Protein AF-A0A2K2TSL6-F1 (afdb_monomer_lite)

Foldseek 3Di:
DDPVLQVVVVVVCVVQVQPDHPLVVVLVLQVVCVVVADEPDWDKDWDDGRRWIKIWIWHFHPDPDPGTWIFTQWIDTHHDIDGDRDIND

Secondary structure (DSSP, 8-state):
--HHHHHHHHHHHHHTT--S-HHHHHHHHHHHHHHH--BT-EEEEEEEETTEEEEEEEEEE--SSSS-EEEEEEEEETTEEEEEEEE--

Sequence (89 aa):
MNEELYELLETEFLKYRIDEEVEDVLLTLAESLADTAKIGQETSYSEQIGSARLTVYGTLEESEDEDPAVFIRSLKINDSEYEINDYLL

pLDDT: mean 91.93, std 5.01, range [73.44, 97.19]

Radius of gyration: 12.62 Å; chains: 1; bounding box: 33×23×31 Å

Structure (mmCIF, N/CA/C/O backbone):
data_AF-A0A2K2TSL6-F1
#
_entry.id   AF-A0A2K2TSL6-F1
#
loop_
_atom_site.group_PDB
_atom_site.id
_atom_site.type_symbol
_atom_site.label_atom_id
_atom_site.label_alt_id
_atom_site.label_comp_id
_atom_site.label_asym_id
_atom_site.label_entity_id
_atom_site.label_seq_id
_atom_site.pdbx_PDB_ins_code
_atom_site.Cartn_x
_atom_site.Cartn_y
_atom_site.Cartn_z
_atom_site.occupancy
_atom_site.B_iso_or_equiv
_atom_site.auth_seq_id
_atom_site.auth_comp_id
_atom_site.auth_asym_id
_atom_site.auth_atom_id
_atom_site.pdbx_PDB_model_num
ATOM 1 N N . MET A 1 1 ? 7.210 9.325 2.838 1.00 83.31 1 MET A N 1
ATOM 2 C CA . MET A 1 1 ? 6.018 9.562 3.681 1.00 83.31 1 MET A CA 1
ATOM 3 C C . MET A 1 1 ? 6.387 10.516 4.815 1.00 83.31 1 MET A C 1
ATOM 5 O O . MET A 1 1 ? 7.528 10.482 5.259 1.00 83.31 1 MET A O 1
ATOM 9 N N . ASN A 1 2 ? 5.485 11.408 5.250 1.00 88.25 2 ASN A N 1
ATOM 10 C CA . ASN A 1 2 ? 5.732 12.292 6.401 1.00 88.25 2 ASN A CA 1
ATOM 11 C C . ASN A 1 2 ? 5.034 11.774 7.676 1.00 88.25 2 ASN A C 1
ATOM 13 O O . ASN A 1 2 ? 4.151 10.923 7.596 1.00 88.25 2 ASN A O 1
ATOM 17 N N . GLU A 1 3 ? 5.436 12.293 8.840 1.00 90.75 3 GLU A N 1
ATOM 18 C CA . GLU A 1 3 ? 4.924 11.869 10.157 1.00 90.75 3 GLU A CA 1
ATOM 19 C C . GLU A 1 3 ? 3.410 12.104 10.300 1.00 90.75 3 GLU A C 1
ATOM 21 O O . GLU A 1 3 ? 2.687 11.214 10.732 1.00 90.75 3 GLU A O 1
ATOM 26 N N . GLU A 1 4 ? 2.900 13.251 9.836 1.00 92.44 4 GLU A N 1
ATOM 27 C CA . GLU A 1 4 ? 1.464 13.573 9.902 1.00 92.44 4 GLU A CA 1
ATOM 28 C C . GLU A 1 4 ? 0.596 12.571 9.122 1.00 92.44 4 GLU A C 1
ATOM 30 O O . GLU A 1 4 ? -0.476 12.171 9.579 1.00 92.44 4 GLU A O 1
ATOM 35 N N . LEU A 1 5 ? 1.048 12.160 7.935 1.00 92.69 5 LEU A N 1
ATOM 36 C CA . LEU A 1 5 ? 0.366 11.163 7.117 1.00 92.69 5 LEU A CA 1
ATOM 37 C C . LEU A 1 5 ? 0.449 9.778 7.755 1.00 92.69 5 LEU A C 1
ATOM 39 O O . LEU A 1 5 ? -0.541 9.050 7.734 1.00 92.69 5 LEU A O 1
ATOM 43 N N . TYR A 1 6 ? 1.598 9.429 8.332 1.00 92.94 6 TYR A N 1
ATOM 44 C CA . TYR A 1 6 ? 1.773 8.163 9.037 1.00 92.94 6 TYR A CA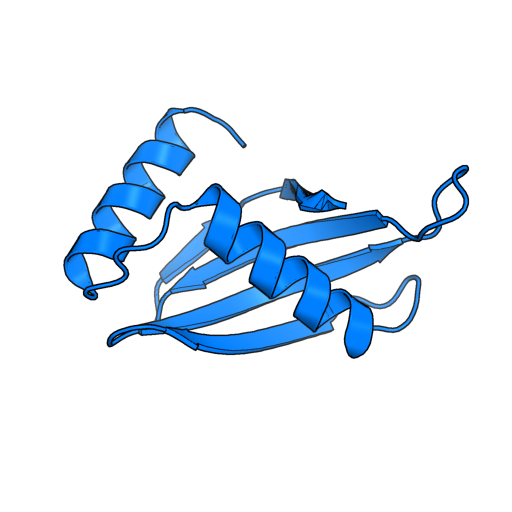 1
ATOM 45 C C . TYR A 1 6 ? 0.780 8.033 10.201 1.00 92.94 6 TYR A C 1
ATOM 47 O O . TYR A 1 6 ? 0.008 7.077 10.242 1.00 92.94 6 TYR A O 1
ATOM 55 N N . GLU A 1 7 ? 0.717 9.033 11.087 1.00 94.44 7 GLU A N 1
ATOM 56 C CA . GLU A 1 7 ? -0.212 9.047 12.229 1.00 94.44 7 GLU A CA 1
ATOM 57 C C . GLU A 1 7 ? -1.686 9.003 11.785 1.00 94.44 7 GLU A C 1
ATOM 59 O O . GLU A 1 7 ? -2.537 8.360 12.416 1.00 94.44 7 GLU A O 1
ATOM 64 N N . LEU A 1 8 ? -2.007 9.681 10.677 1.00 94.50 8 LEU A N 1
ATOM 65 C CA . LEU A 1 8 ? -3.344 9.659 10.089 1.00 94.50 8 LEU A CA 1
ATOM 66 C C . LEU A 1 8 ? -3.717 8.251 9.609 1.00 94.50 8 LEU A C 1
ATOM 68 O O . LEU A 1 8 ? -4.822 7.784 9.897 1.00 94.50 8 LEU A O 1
ATOM 72 N N . LEU A 1 9 ? -2.812 7.581 8.893 1.00 94.25 9 LEU A N 1
ATOM 73 C CA . LEU A 1 9 ? -3.019 6.224 8.390 1.00 94.25 9 LEU A CA 1
ATOM 74 C C . LEU A 1 9 ? -3.107 5.209 9.530 1.00 94.25 9 LEU A C 1
ATOM 76 O O . LEU A 1 9 ? -4.021 4.389 9.521 1.00 94.25 9 LEU A O 1
ATOM 80 N N . GLU A 1 10 ? -2.248 5.317 10.543 1.00 94.69 10 GLU A N 1
ATOM 81 C CA . GLU A 1 10 ? -2.300 4.479 11.746 1.00 94.69 10 GLU A CA 1
ATOM 82 C C . GLU A 1 10 ? -3.665 4.613 12.442 1.00 94.69 10 GLU A C 1
ATOM 84 O O . GLU A 1 10 ? -4.337 3.626 12.755 1.00 94.69 10 GLU A O 1
ATOM 89 N N . THR A 1 11 ? -4.148 5.849 12.593 1.00 93.94 11 THR A N 1
ATOM 90 C CA . THR A 1 11 ? -5.472 6.119 13.164 1.00 93.94 11 THR A CA 1
ATOM 91 C C . THR A 1 11 ? -6.599 5.506 12.327 1.00 93.94 11 THR A C 1
ATOM 93 O O . THR A 1 11 ? -7.575 4.994 12.882 1.00 93.94 11 THR A O 1
ATOM 96 N N . GLU A 1 12 ? -6.512 5.561 10.997 1.00 93.56 12 GLU A N 1
ATOM 97 C CA . GLU A 1 12 ? -7.496 4.929 10.112 1.00 93.56 12 GLU A CA 1
ATOM 98 C C . GLU A 1 12 ? -7.444 3.403 10.192 1.00 93.56 12 GLU A C 1
ATOM 100 O O . GLU A 1 12 ? -8.488 2.760 10.293 1.00 93.56 12 GLU A O 1
ATOM 105 N N . PHE A 1 13 ? -6.253 2.814 10.221 1.00 94.31 13 PHE A N 1
ATOM 106 C CA . PHE A 1 13 ? -6.054 1.368 10.313 1.00 94.31 13 PHE A CA 1
ATOM 107 C C . PHE A 1 13 ? -6.690 0.802 11.585 1.00 94.31 13 PHE A C 1
ATOM 109 O O . PHE A 1 13 ? -7.493 -0.138 11.518 1.00 94.31 13 PHE A O 1
ATOM 116 N N . LEU A 1 14 ? -6.484 1.475 12.721 1.00 92.75 14 LEU A N 1
ATOM 117 C CA . LEU A 1 14 ? -7.114 1.119 13.992 1.00 92.75 14 LEU A CA 1
ATOM 118 C C . LEU A 1 14 ? -8.651 1.153 13.931 1.00 92.75 14 LEU A C 1
ATOM 120 O O . LEU A 1 14 ? -9.310 0.284 14.512 1.00 92.75 14 LEU A O 1
ATOM 124 N N . LYS A 1 15 ? -9.258 2.104 13.201 1.00 93.81 15 LYS A N 1
ATOM 125 C CA . LYS A 1 15 ? -10.729 2.153 13.027 1.00 93.81 15 LYS A CA 1
ATOM 126 C C . LYS A 1 15 ? -11.265 0.906 12.330 1.00 93.81 15 LYS A C 1
ATOM 128 O O . LYS A 1 15 ? -12.383 0.479 12.627 1.00 93.81 15 LYS A O 1
ATOM 133 N N . TYR A 1 16 ? -10.477 0.325 11.428 1.00 93.69 16 TYR A N 1
ATOM 134 C CA . TYR A 1 16 ? -10.864 -0.831 10.624 1.00 93.69 16 TYR A CA 1
ATOM 135 C C . TYR A 1 16 ? -10.298 -2.164 11.120 1.00 93.69 16 TYR A C 1
ATOM 137 O O . TYR A 1 16 ? -10.538 -3.186 10.468 1.00 93.69 16 TYR A O 1
ATOM 145 N N . ARG A 1 17 ? -9.658 -2.183 12.299 1.00 92.06 17 ARG A N 1
ATOM 146 C CA . ARG A 1 17 ? -9.020 -3.375 12.889 1.00 92.06 17 ARG A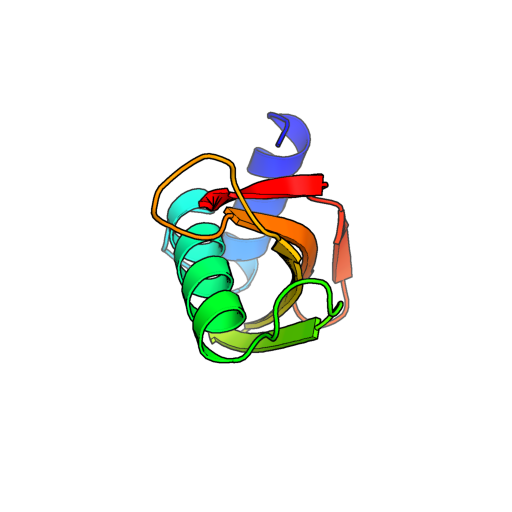 CA 1
ATOM 147 C C . ARG A 1 17 ? -7.935 -3.963 11.987 1.00 92.06 17 ARG A C 1
ATOM 149 O O . ARG A 1 17 ? -7.912 -5.169 11.749 1.00 92.06 17 ARG A O 1
ATOM 156 N N . ILE A 1 18 ? -7.126 -3.080 11.422 1.00 92.75 18 ILE A N 1
ATOM 157 C CA . ILE A 1 18 ? -5.859 -3.432 10.798 1.00 92.75 18 ILE A CA 1
ATOM 158 C C . ILE A 1 18 ? -4.826 -3.259 11.909 1.00 92.75 18 ILE A C 1
ATOM 160 O O . ILE A 1 18 ? -4.635 -2.142 12.387 1.00 92.75 18 ILE A O 1
ATOM 164 N N . ASP A 1 19 ? -4.283 -4.378 12.387 1.00 90.25 19 ASP A N 1
ATOM 165 C CA . ASP A 1 19 ? -3.377 -4.415 13.543 1.00 90.25 19 ASP A CA 1
ATOM 166 C C . ASP A 1 19 ? -1.895 -4.373 13.113 1.00 90.25 19 ASP A C 1
ATOM 168 O O . ASP A 1 19 ? -1.015 -4.247 13.963 1.00 90.25 19 ASP A O 1
ATOM 172 N N . GLU A 1 20 ? -1.618 -4.495 11.809 1.00 92.44 20 GLU A N 1
ATOM 173 C CA . GLU A 1 20 ? -0.281 -4.363 11.226 1.00 92.44 20 GLU A CA 1
ATOM 174 C C . GLU A 1 20 ? 0.182 -2.895 11.138 1.00 92.44 20 GLU A C 1
ATOM 176 O O . GLU A 1 20 ? -0.634 -1.973 11.027 1.00 92.44 20 GLU A O 1
ATOM 181 N N . GLU A 1 21 ? 1.502 -2.674 11.154 1.00 93.75 21 GLU A N 1
ATOM 182 C CA . GLU A 1 21 ? 2.087 -1.340 10.986 1.00 93.75 21 GLU A CA 1
ATOM 183 C C . GLU A 1 21 ? 1.835 -0.794 9.570 1.00 93.75 21 GLU A C 1
ATOM 185 O O . GLU A 1 21 ? 1.738 -1.543 8.593 1.00 93.75 21 GLU A O 1
ATOM 190 N N . VAL A 1 22 ? 1.738 0.535 9.440 1.00 92.75 22 VAL A N 1
ATOM 191 C CA . VAL A 1 22 ? 1.453 1.184 8.147 1.00 92.75 22 VAL A CA 1
ATOM 192 C C . VAL A 1 22 ? 2.515 0.825 7.106 1.00 92.75 22 VAL A C 1
ATOM 194 O O . VAL A 1 22 ? 2.169 0.558 5.956 1.00 92.75 22 VAL A O 1
ATOM 197 N N . GLU A 1 23 ? 3.787 0.779 7.509 1.00 92.25 23 GLU A N 1
ATOM 198 C CA . GLU A 1 23 ? 4.907 0.398 6.641 1.00 92.25 23 GLU A CA 1
ATOM 199 C C . GLU A 1 23 ? 4.778 -1.045 6.141 1.00 92.25 23 GLU A C 1
ATOM 201 O O . GLU A 1 23 ? 4.858 -1.269 4.934 1.00 92.25 23 GLU A O 1
ATOM 206 N N . ASP A 1 24 ? 4.484 -1.999 7.028 1.00 93.94 24 ASP A N 1
ATOM 207 C CA . ASP A 1 24 ? 4.336 -3.416 6.674 1.00 93.94 24 ASP A CA 1
ATOM 208 C C . ASP A 1 24 ? 3.197 -3.642 5.668 1.00 93.94 24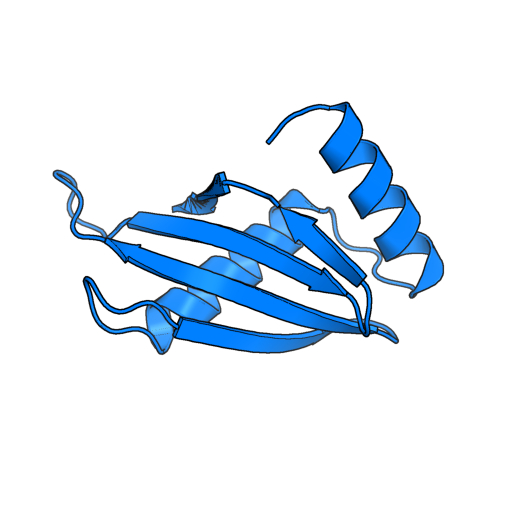 ASP A C 1
ATOM 210 O O . ASP A 1 24 ? 3.334 -4.386 4.688 1.00 93.94 24 ASP A O 1
ATOM 214 N N . VAL A 1 25 ? 2.060 -2.971 5.879 1.00 94.31 25 VAL A N 1
ATOM 21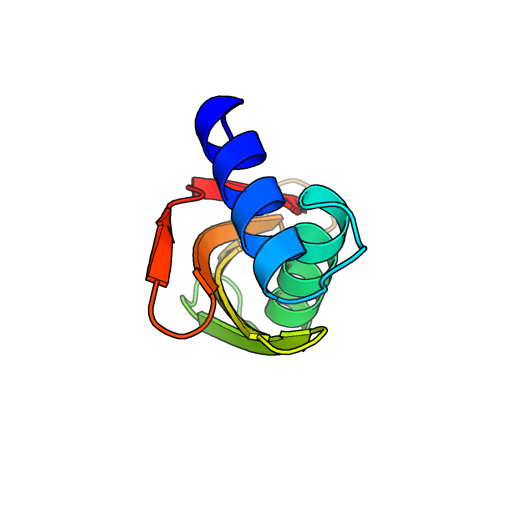5 C CA . VAL A 1 25 ? 0.910 -3.058 4.969 1.00 94.31 25 VAL A CA 1
ATOM 216 C C . VAL A 1 25 ? 1.237 -2.428 3.621 1.00 94.31 25 VAL A C 1
ATOM 218 O O . VAL A 1 25 ? 0.929 -3.009 2.580 1.00 94.31 25 VAL A O 1
ATOM 221 N N . LEU A 1 26 ? 1.854 -1.245 3.616 1.00 93.75 26 LEU A N 1
ATOM 222 C CA . LEU A 1 26 ? 2.237 -0.566 2.381 1.00 93.75 26 LEU A CA 1
ATOM 223 C C . LEU A 1 26 ? 3.264 -1.376 1.582 1.00 93.75 26 LEU A C 1
ATOM 225 O O . LEU A 1 26 ? 3.117 -1.474 0.364 1.00 93.75 26 LEU A O 1
ATOM 229 N N . LEU A 1 27 ? 4.237 -1.996 2.253 1.00 93.81 27 LEU A N 1
ATOM 230 C CA . LEU A 1 27 ? 5.224 -2.878 1.635 1.00 93.81 27 LEU A CA 1
ATOM 231 C C . LEU A 1 27 ? 4.549 -4.099 0.998 1.00 93.81 27 LEU A C 1
ATOM 233 O O . LEU A 1 27 ? 4.740 -4.364 -0.185 1.00 93.81 27 LEU A O 1
ATOM 237 N N . THR A 1 28 ? 3.664 -4.772 1.737 1.00 94.19 28 THR A N 1
ATOM 238 C CA . THR A 1 28 ? 2.900 -5.929 1.231 1.00 94.19 28 THR A CA 1
ATOM 239 C C . THR A 1 28 ? 2.066 -5.569 -0.006 1.00 94.19 28 THR A C 1
ATOM 241 O O . THR A 1 28 ? 2.002 -6.316 -0.990 1.00 94.19 28 THR A O 1
ATOM 244 N N . LEU A 1 29 ? 1.416 -4.402 0.020 1.00 94.44 29 LEU A N 1
ATOM 245 C CA . LEU A 1 29 ? 0.634 -3.897 -1.107 1.00 94.44 29 LEU A CA 1
ATOM 246 C C . LEU A 1 29 ? 1.524 -3.52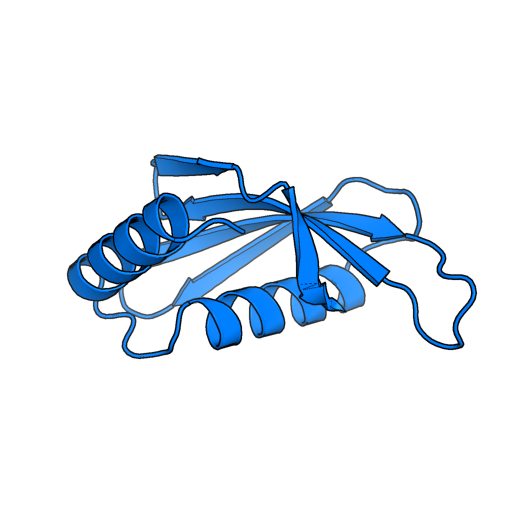0 -2.300 1.00 94.44 29 LEU A C 1
ATOM 248 O O . LEU A 1 29 ? 1.108 -3.731 -3.440 1.00 94.44 29 LEU A O 1
ATOM 252 N N . ALA A 1 30 ? 2.726 -2.987 -2.060 1.00 93.44 30 ALA A N 1
ATOM 253 C CA . ALA A 1 30 ? 3.702 -2.666 -3.098 1.00 93.44 30 ALA A CA 1
ATOM 254 C C . ALA A 1 30 ? 4.239 -3.929 -3.786 1.00 93.44 30 ALA A C 1
ATOM 256 O O . ALA A 1 30 ? 4.240 -3.985 -5.015 1.00 93.44 30 ALA A O 1
ATOM 257 N N . GLU A 1 31 ? 4.593 -4.966 -3.023 1.00 93.38 31 GLU A N 1
ATOM 258 C CA . GLU A 1 31 ? 4.995 -6.278 -3.551 1.00 93.38 31 GLU A CA 1
ATOM 259 C C . GLU A 1 31 ? 3.882 -6.896 -4.411 1.00 93.38 31 GLU A C 1
ATOM 261 O O . GLU A 1 31 ? 4.101 -7.282 -5.560 1.00 93.38 31 GLU A O 1
ATOM 266 N N . SER A 1 32 ? 2.644 -6.890 -3.907 1.00 94.50 32 SER A N 1
ATOM 267 C CA . SER A 1 32 ? 1.483 -7.409 -4.645 1.00 94.50 32 SER A CA 1
ATOM 268 C C . SER A 1 32 ? 1.187 -6.608 -5.920 1.00 94.50 32 SER A C 1
ATOM 270 O O . SER A 1 32 ? 0.752 -7.153 -6.944 1.00 94.50 32 SER A O 1
ATOM 272 N N . LEU A 1 33 ? 1.415 -5.292 -5.877 1.00 93.62 33 LEU A N 1
ATOM 273 C CA . LEU A 1 33 ? 1.321 -4.443 -7.055 1.00 93.62 33 LEU A CA 1
ATOM 274 C C . LEU A 1 33 ? 2.423 -4.802 -8.058 1.00 93.62 33 LEU A C 1
ATOM 276 O O . LEU A 1 33 ? 2.096 -4.975 -9.228 1.00 93.62 33 LEU A O 1
ATOM 280 N N . ALA A 1 34 ? 3.674 -4.989 -7.629 1.00 92.00 34 ALA A N 1
ATOM 281 C CA . ALA A 1 34 ? 4.788 -5.385 -8.496 1.00 92.00 34 ALA A CA 1
ATOM 282 C C . ALA A 1 34 ? 4.534 -6.717 -9.218 1.00 92.00 34 ALA A C 1
ATOM 284 O O . ALA A 1 34 ? 4.736 -6.801 -10.429 1.00 92.00 34 ALA A O 1
ATOM 285 N N . ASP A 1 35 ? 4.001 -7.715 -8.508 1.00 90.81 35 ASP A N 1
ATOM 286 C CA . ASP A 1 35 ? 3.680 -9.041 -9.056 1.00 90.81 35 ASP A CA 1
ATOM 287 C C . ASP A 1 35 ? 2.646 -8.996 -10.193 1.00 90.81 35 ASP A C 1
ATOM 289 O O . ASP A 1 35 ? 2.597 -9.879 -11.058 1.00 90.81 35 ASP A O 1
ATOM 293 N N . THR A 1 36 ? 1.790 -7.972 -10.198 1.00 87.25 36 THR A N 1
ATOM 294 C CA . THR A 1 36 ? 0.697 -7.825 -11.169 1.00 87.25 36 THR A CA 1
ATOM 295 C C . THR A 1 36 ? 0.925 -6.700 -12.181 1.00 87.25 36 THR A C 1
ATOM 297 O O . THR A 1 36 ? 0.280 -6.679 -13.237 1.00 87.25 36 THR A O 1
ATOM 300 N N . ALA A 1 37 ? 1.835 -5.772 -11.885 1.00 89.19 37 ALA A N 1
ATOM 301 C CA . ALA A 1 37 ? 2.136 -4.605 -12.695 1.00 89.19 37 ALA A CA 1
ATOM 302 C C . ALA A 1 37 ? 3.020 -4.939 -13.900 1.00 89.19 37 ALA A C 1
ATOM 304 O O . ALA A 1 37 ? 3.748 -5.928 -13.955 1.00 89.19 37 ALA A O 1
ATOM 305 N N . LYS A 1 38 ? 2.983 -4.045 -14.887 1.00 90.12 38 LYS A N 1
ATOM 306 C CA . LYS A 1 38 ? 4.006 -3.966 -15.929 1.00 90.12 38 LYS A CA 1
ATOM 307 C C . LYS A 1 38 ? 4.825 -2.713 -15.694 1.00 90.12 38 LYS A C 1
ATOM 309 O O . LYS A 1 38 ? 4.271 -1.676 -15.335 1.00 90.12 38 LYS A O 1
ATOM 314 N N . ILE A 1 39 ? 6.120 -2.813 -15.960 1.00 91.12 39 ILE A N 1
ATOM 315 C CA . ILE A 1 39 ? 7.044 -1.684 -15.877 1.00 91.12 39 ILE A CA 1
ATOM 316 C C . ILE A 1 39 ? 6.513 -0.496 -16.698 1.00 91.12 39 ILE A C 1
ATOM 318 O O . ILE A 1 39 ? 6.099 -0.657 -17.851 1.00 91.12 39 ILE A O 1
ATOM 322 N N . GLY A 1 40 ? 6.511 0.688 -16.084 1.00 90.38 40 GLY A N 1
ATOM 323 C CA . GLY A 1 40 ? 6.064 1.954 -16.668 1.00 90.38 40 GLY A CA 1
ATOM 324 C C . GLY A 1 40 ? 4.546 2.096 -16.826 1.00 90.38 40 GLY A C 1
ATOM 325 O O . GLY A 1 40 ? 4.089 3.065 -17.434 1.00 90.38 40 GLY A O 1
ATOM 326 N N . GLN A 1 41 ? 3.751 1.146 -16.323 1.00 91.00 41 GLN A N 1
ATOM 327 C CA . GLN A 1 41 ? 2.293 1.198 -16.381 1.00 91.00 41 GLN A CA 1
ATOM 328 C C . GLN A 1 41 ? 1.703 1.537 -15.007 1.00 91.00 41 GLN A C 1
ATOM 330 O O . GLN A 1 41 ? 1.866 0.773 -14.058 1.00 91.00 41 GLN A O 1
ATOM 335 N N . GLU A 1 42 ? 0.937 2.630 -14.933 1.00 91.69 42 GLU A N 1
ATOM 336 C CA . GLU A 1 42 ? 0.116 2.926 -13.754 1.00 91.69 42 GLU A CA 1
ATOM 337 C C . GLU A 1 42 ? -0.945 1.829 -13.582 1.00 91.69 42 GLU A C 1
ATOM 339 O O . GLU A 1 42 ? -1.697 1.499 -14.510 1.00 91.69 42 GLU A O 1
ATOM 344 N N . THR A 1 43 ? -0.989 1.248 -12.389 1.00 94.62 43 THR A N 1
ATOM 345 C CA . THR A 1 43 ? -1.916 0.181 -12.027 1.00 94.62 43 THR A CA 1
ATOM 346 C C . THR A 1 43 ? -2.434 0.376 -10.605 1.00 94.62 43 THR A C 1
ATOM 348 O O . THR A 1 43 ? -2.058 1.302 -9.883 1.00 94.62 43 THR A O 1
ATOM 351 N N . SER A 1 44 ? -3.344 -0.503 -10.205 1.00 95.62 44 SER A N 1
ATOM 352 C CA . SER A 1 44 ? -3.872 -0.548 -8.853 1.00 95.62 44 SER A CA 1
ATOM 353 C C . SER A 1 44 ? -4.044 -1.981 -8.392 1.00 95.62 44 SER A C 1
ATOM 355 O O . SER A 1 44 ? -4.520 -2.818 -9.165 1.00 95.62 44 SER A O 1
ATOM 357 N N . TYR A 1 45 ? -3.761 -2.228 -7.122 1.00 96.12 45 TYR A N 1
ATOM 358 C CA . TYR A 1 45 ? -4.030 -3.499 -6.465 1.00 96.12 45 TYR A CA 1
ATOM 359 C C . TYR A 1 45 ? -4.974 -3.274 -5.285 1.00 96.12 45 TYR A C 1
ATOM 361 O O . TYR A 1 45 ? -4.836 -2.292 -4.557 1.00 96.12 45 TYR A O 1
ATOM 369 N N . SER A 1 46 ? -5.959 -4.158 -5.109 1.00 95.81 46 SER A N 1
ATOM 370 C CA . SER A 1 46 ? -6.909 -4.087 -3.996 1.00 95.81 46 SER A CA 1
ATOM 371 C C . SER A 1 46 ? -6.918 -5.380 -3.201 1.00 95.81 46 SER A C 1
ATOM 373 O O . SER A 1 46 ? -7.092 -6.450 -3.781 1.00 95.81 46 SER A O 1
ATOM 375 N N . GLU A 1 47 ? -6.926 -5.257 -1.879 1.00 95.12 47 GLU A N 1
ATOM 376 C CA . GLU A 1 47 ? -7.077 -6.380 -0.958 1.00 95.12 47 GLU A CA 1
ATOM 377 C C . GLU A 1 47 ? -7.953 -5.998 0.241 1.00 95.12 47 GLU A C 1
ATOM 379 O O . GLU A 1 47 ? -8.142 -4.821 0.560 1.00 95.12 47 GLU A O 1
ATOM 384 N N . GLN A 1 48 ? -8.560 -6.999 0.875 1.00 94.56 48 GLN A N 1
ATOM 385 C CA . GLN A 1 48 ? -9.315 -6.815 2.106 1.00 94.56 48 GLN A CA 1
ATOM 386 C C . GLN A 1 48 ? -8.423 -7.148 3.305 1.00 94.56 48 GLN A C 1
ATOM 388 O O . GLN A 1 48 ? -8.061 -8.307 3.486 1.00 94.56 48 GLN A O 1
ATOM 393 N N . ILE A 1 49 ? -8.133 -6.145 4.136 1.00 91.88 49 ILE A N 1
ATOM 394 C CA . ILE A 1 49 ? -7.329 -6.281 5.357 1.00 91.88 49 ILE A CA 1
ATOM 395 C C . ILE A 1 49 ? -8.184 -5.807 6.537 1.00 91.88 49 ILE A C 1
ATOM 397 O O . ILE A 1 49 ? -8.807 -4.739 6.499 1.00 91.88 49 ILE A O 1
ATOM 401 N N . GLY A 1 50 ? -8.306 -6.657 7.559 1.00 90.00 50 GLY A N 1
ATOM 402 C CA . GLY A 1 50 ? -9.261 -6.457 8.647 1.00 90.00 50 GLY A CA 1
ATOM 403 C C . GLY A 1 50 ? -10.698 -6.307 8.126 1.00 90.00 50 GLY A C 1
ATOM 404 O O . GLY A 1 50 ? -11.258 -7.206 7.490 1.00 90.00 50 GLY A O 1
ATOM 405 N N . SER A 1 51 ? -11.315 -5.155 8.407 1.00 92.56 51 SER A N 1
ATOM 406 C CA . SER A 1 51 ? -12.663 -4.804 7.926 1.00 92.56 51 SER A CA 1
ATOM 407 C C . SER A 1 51 ? -12.693 -3.755 6.808 1.00 92.56 51 SER A C 1
ATOM 409 O O . SER A 1 51 ? -13.783 -3.369 6.381 1.00 92.56 51 SER A O 1
ATOM 411 N N . ALA A 1 52 ? -11.533 -3.313 6.313 1.00 94.12 52 ALA A N 1
ATOM 412 C CA . ALA A 1 52 ? -11.436 -2.358 5.213 1.00 94.12 52 ALA A CA 1
ATOM 413 C C . ALA A 1 52 ? -10.984 -3.021 3.913 1.00 94.12 52 ALA A C 1
ATOM 415 O O . ALA A 1 52 ? -10.256 -4.014 3.893 1.00 94.12 52 ALA A O 1
ATOM 416 N N . ARG A 1 53 ? -11.402 -2.421 2.799 1.00 96.50 53 ARG A N 1
ATOM 417 C CA . ARG A 1 53 ? -10.795 -2.665 1.497 1.00 96.50 53 ARG A CA 1
ATOM 418 C C . ARG A 1 53 ? -9.719 -1.615 1.263 1.00 96.50 53 ARG A C 1
ATOM 420 O O . ARG A 1 53 ? -10.039 -0.435 1.111 1.00 96.50 53 ARG A O 1
ATOM 427 N N . LEU A 1 54 ? -8.472 -2.058 1.207 1.00 96.81 54 LEU A N 1
ATOM 428 C CA . LEU A 1 54 ? -7.339 -1.235 0.821 1.00 96.81 54 LEU A CA 1
ATOM 429 C C . LEU A 1 54 ? -7.149 -1.329 -0.690 1.00 96.81 54 LEU A C 1
ATOM 431 O O . LEU A 1 54 ? -7.337 -2.383 -1.294 1.00 96.81 54 LEU A O 1
ATOM 435 N N . THR A 1 55 ? -6.861 -0.205 -1.334 1.00 97.00 55 THR A N 1
ATOM 436 C CA . THR A 1 55 ? -6.484 -0.157 -2.747 1.00 97.00 55 THR A CA 1
ATOM 437 C C . THR A 1 55 ? -5.293 0.755 -2.904 1.00 97.00 55 THR A C 1
ATOM 439 O O . THR A 1 55 ? -5.398 1.950 -2.647 1.00 97.00 55 THR A O 1
ATOM 442 N N . VAL A 1 56 ? -4.176 0.189 -3.328 1.00 96.50 56 VAL A N 1
ATOM 443 C CA . VAL A 1 56 ? -2.966 0.941 -3.611 1.00 96.50 56 VAL A CA 1
ATOM 444 C C . VAL A 1 56 ? -2.924 1.292 -5.095 1.00 96.50 56 VAL A C 1
ATOM 446 O O . VAL A 1 56 ? -3.308 0.479 -5.940 1.00 96.50 56 VAL A O 1
ATOM 449 N N . TYR A 1 57 ? -2.488 2.508 -5.406 1.00 96.38 57 TYR A N 1
ATOM 450 C CA . TYR A 1 57 ? -2.275 2.997 -6.764 1.00 96.38 57 TYR A CA 1
ATOM 451 C C . TYR A 1 57 ? -0.810 3.353 -6.931 1.00 96.38 57 TYR A C 1
ATOM 453 O O . TYR A 1 57 ? -0.247 4.092 -6.120 1.00 96.38 57 TYR A O 1
ATOM 461 N N . GLY A 1 58 ? -0.206 2.855 -7.999 1.00 96.00 58 GLY A N 1
ATOM 462 C CA . GLY A 1 58 ? 1.219 3.019 -8.204 1.00 96.00 58 GLY A CA 1
ATOM 463 C C . GLY A 1 58 ? 1.694 2.525 -9.556 1.00 96.00 58 GLY A C 1
ATOM 464 O O . GLY A 1 58 ? 0.913 2.047 -10.384 1.00 96.00 58 GLY A O 1
ATOM 465 N N . THR A 1 59 ? 2.997 2.643 -9.749 1.00 95.00 59 THR A N 1
ATOM 466 C CA . THR A 1 59 ? 3.693 2.259 -10.972 1.00 95.00 59 THR A CA 1
ATOM 467 C C . THR A 1 59 ? 4.925 1.458 -10.587 1.00 95.00 59 THR A C 1
ATOM 469 O O . THR A 1 59 ? 5.672 1.851 -9.694 1.00 95.00 59 THR A O 1
ATOM 472 N N . LEU A 1 60 ? 5.138 0.337 -11.270 1.00 94.12 60 LEU A N 1
ATOM 473 C CA . LEU A 1 60 ? 6.411 -0.371 -11.222 1.00 94.12 60 LEU A CA 1
ATOM 474 C C . LEU A 1 60 ? 7.382 0.341 -12.169 1.00 94.12 60 LEU A C 1
ATOM 476 O O . LEU A 1 60 ? 7.076 0.489 -13.354 1.00 94.12 60 LEU A O 1
ATOM 480 N N . GLU A 1 61 ? 8.524 0.790 -11.673 1.00 91.62 61 GLU A N 1
ATOM 481 C CA . GLU A 1 61 ? 9.521 1.541 -12.434 1.00 91.62 61 GLU A CA 1
ATOM 482 C C . GLU A 1 61 ? 10.818 0.739 -12.590 1.00 91.62 61 GLU A C 1
ATOM 484 O O . GLU A 1 61 ? 11.162 -0.101 -11.759 1.00 91.62 61 GLU A O 1
ATOM 489 N N . GLU A 1 62 ? 11.533 0.974 -13.695 1.00 87.81 62 GLU A N 1
ATOM 490 C CA . GLU A 1 62 ? 12.897 0.456 -13.830 1.00 87.81 62 GLU A CA 1
ATOM 491 C C . GLU A 1 62 ? 13.787 1.177 -12.817 1.00 87.81 62 GLU A C 1
ATOM 493 O O . GLU A 1 62 ? 13.758 2.405 -12.732 1.00 87.81 62 GLU A O 1
ATOM 498 N N . SER A 1 63 ? 14.586 0.424 -12.069 1.00 81.62 63 SER A N 1
ATOM 499 C CA . SER A 1 63 ? 15.618 0.966 -11.190 1.00 81.62 63 SER A CA 1
ATOM 500 C C . SER A 1 63 ? 17.000 0.756 -11.825 1.00 81.62 63 SER A C 1
ATOM 502 O O . SER A 1 63 ? 17.163 -0.034 -12.759 1.00 81.62 63 SER A O 1
ATOM 504 N N . GLU A 1 64 ? 18.009 1.489 -11.344 1.00 76.44 64 GLU A N 1
ATOM 505 C CA . GLU A 1 64 ? 19.412 1.202 -11.694 1.00 76.44 64 GLU A CA 1
ATOM 506 C C . GLU A 1 64 ? 19.963 -0.031 -10.943 1.00 76.44 64 GLU A C 1
ATOM 508 O O . GLU A 1 64 ? 21.079 -0.473 -11.227 1.00 76.44 64 GLU A O 1
ATOM 513 N N . ASP A 1 65 ? 19.184 -0.582 -10.008 1.00 73.44 65 ASP A N 1
ATOM 514 C CA . ASP A 1 65 ? 19.483 -1.778 -9.223 1.00 73.44 65 ASP A CA 1
ATOM 515 C C . ASP A 1 65 ? 18.980 -3.060 -9.927 1.00 73.44 65 ASP A C 1
ATOM 517 O O . ASP A 1 65 ? 18.409 -3.017 -11.018 1.00 73.44 65 ASP A O 1
ATOM 521 N N . GLU A 1 66 ? 19.237 -4.241 -9.346 1.00 73.62 66 GLU A N 1
ATOM 522 C CA . GLU A 1 66 ? 18.793 -5.522 -9.935 1.00 73.62 66 GLU A CA 1
ATOM 523 C C . GLU A 1 66 ? 17.264 -5.715 -9.884 1.00 73.62 66 GLU A C 1
ATOM 525 O O . GLU A 1 66 ? 16.724 -6.409 -10.749 1.00 73.62 66 GLU A O 1
ATOM 530 N N . ASP A 1 67 ? 16.574 -5.080 -8.928 1.00 77.69 67 ASP A N 1
ATOM 531 C CA . ASP A 1 67 ? 15.134 -5.241 -8.695 1.00 77.69 67 ASP A CA 1
ATOM 532 C C . ASP A 1 67 ? 14.350 -3.953 -9.015 1.00 77.69 67 ASP A C 1
ATOM 534 O O . ASP A 1 67 ? 14.763 -2.865 -8.608 1.00 77.69 67 ASP A O 1
ATOM 538 N N . PRO A 1 68 ? 13.215 -4.036 -9.740 1.00 83.94 68 PRO A N 1
ATOM 539 C CA . PRO A 1 68 ? 12.413 -2.869 -10.096 1.00 83.94 68 PRO A CA 1
ATOM 540 C C . PRO A 1 68 ? 11.794 -2.205 -8.859 1.00 83.94 68 PRO A C 1
ATOM 542 O O . PRO A 1 68 ? 11.292 -2.884 -7.965 1.00 83.94 68 PRO A O 1
ATOM 545 N N . ALA A 1 69 ? 11.773 -0.872 -8.853 1.00 91.19 69 ALA A N 1
ATOM 546 C CA . ALA A 1 69 ? 11.242 -0.086 -7.746 1.00 91.19 69 ALA A CA 1
ATOM 547 C C . ALA A 1 69 ? 9.734 0.129 -7.899 1.00 91.19 69 ALA A C 1
ATOM 549 O O . ALA A 1 69 ? 9.219 0.287 -9.010 1.00 91.19 69 ALA A O 1
ATOM 550 N N . VAL A 1 70 ? 9.005 0.189 -6.786 1.00 93.25 70 VAL A N 1
ATOM 551 C CA . VAL A 1 70 ? 7.564 0.476 -6.813 1.00 93.25 70 VAL A CA 1
ATOM 552 C C . VAL A 1 70 ? 7.296 1.874 -6.290 1.00 93.25 70 VAL A C 1
ATOM 554 O O . VAL A 1 70 ? 7.477 2.146 -5.104 1.00 93.25 70 VAL A O 1
ATOM 557 N N . PHE A 1 71 ? 6.780 2.737 -7.165 1.00 94.88 71 PHE A N 1
ATOM 558 C CA . PHE A 1 71 ? 6.266 4.045 -6.786 1.00 94.88 71 PHE A CA 1
ATOM 559 C C . PHE A 1 71 ? 4.797 3.945 -6.370 1.00 94.88 71 PHE A C 1
ATOM 561 O O . PHE A 1 71 ? 3.925 3.650 -7.192 1.00 94.88 71 PHE A O 1
ATOM 568 N N . ILE A 1 72 ? 4.505 4.246 -5.107 1.00 95.06 72 ILE A N 1
ATOM 569 C CA . ILE A 1 72 ? 3.147 4.337 -4.575 1.00 95.06 72 ILE A CA 1
ATOM 570 C C . ILE A 1 72 ? 2.683 5.791 -4.606 1.00 95.06 72 ILE A C 1
ATOM 572 O O . ILE A 1 72 ? 3.151 6.647 -3.853 1.00 95.06 72 ILE A O 1
ATOM 576 N N . ARG A 1 73 ? 1.693 6.063 -5.458 1.00 96.19 73 ARG A N 1
ATOM 577 C CA . ARG A 1 73 ? 1.068 7.381 -5.591 1.00 96.19 73 ARG A CA 1
ATOM 578 C C . ARG A 1 73 ? 0.090 7.634 -4.449 1.00 96.19 73 ARG A C 1
ATOM 580 O O . ARG A 1 73 ? 0.185 8.647 -3.760 1.00 96.19 73 ARG A O 1
ATOM 587 N N . SER A 1 74 ? -0.851 6.717 -4.243 1.00 96.62 74 SER A N 1
ATOM 588 C CA . SER A 1 74 ? -1.903 6.865 -3.237 1.00 96.62 74 SER A CA 1
ATOM 589 C C . SER A 1 74 ? -2.374 5.527 -2.675 1.00 96.62 74 SER A C 1
ATOM 591 O O . SER A 1 74 ? -2.324 4.490 -3.339 1.00 96.62 74 SER A O 1
ATOM 593 N N . LEU A 1 75 ? -2.868 5.569 -1.439 1.00 96.62 75 LEU A N 1
ATOM 594 C CA . LEU A 1 75 ? -3.569 4.478 -0.777 1.00 96.62 75 LEU A CA 1
ATOM 595 C C . LEU A 1 75 ? -5.019 4.896 -0.546 1.00 96.62 75 LEU A C 1
ATOM 597 O O . LEU A 1 75 ? -5.299 5.937 0.041 1.00 96.62 75 LEU A O 1
ATOM 601 N N . LYS A 1 76 ? -5.961 4.059 -0.966 1.00 97.19 76 LYS A N 1
ATOM 602 C CA . LYS A 1 76 ? -7.384 4.223 -0.692 1.00 97.19 76 LYS A CA 1
ATOM 603 C C . LYS A 1 76 ? -7.844 3.213 0.347 1.00 97.19 76 LYS A C 1
ATOM 605 O O . LYS A 1 76 ? -7.695 2.011 0.151 1.00 97.19 76 LYS A O 1
ATOM 610 N N . ILE A 1 77 ? -8.451 3.711 1.417 1.00 95.69 77 ILE A N 1
ATOM 611 C CA . ILE A 1 77 ? -9.063 2.934 2.493 1.00 95.69 77 ILE A CA 1
ATOM 612 C C . I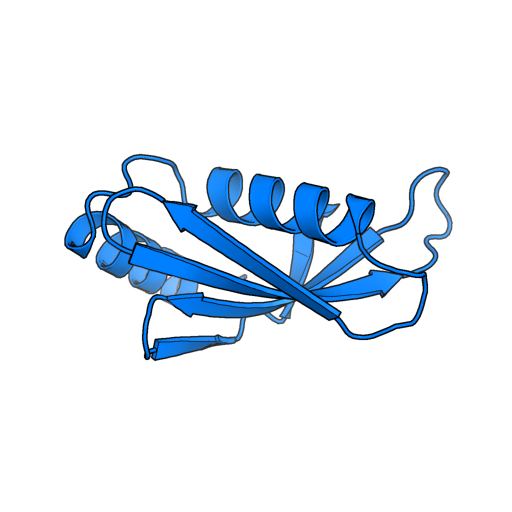LE A 1 77 ? -10.577 3.104 2.373 1.00 95.69 77 ILE A C 1
ATOM 614 O O . ILE A 1 77 ? -11.122 4.166 2.678 1.00 95.69 77 ILE A O 1
ATOM 618 N N . ASN A 1 78 ? -11.269 2.066 1.902 1.00 93.06 78 ASN A N 1
ATOM 619 C CA . ASN A 1 78 ? -12.689 2.115 1.542 1.00 93.06 78 ASN A CA 1
ATOM 620 C C . ASN A 1 78 ? -13.000 3.246 0.545 1.00 93.06 78 ASN A C 1
ATOM 622 O O . ASN A 1 78 ? -12.738 3.085 -0.643 1.00 93.06 78 ASN A O 1
ATOM 626 N N . ASP A 1 79 ? -13.544 4.372 1.013 1.00 91.50 79 ASP A N 1
ATOM 627 C CA . ASP A 1 79 ? -13.929 5.529 0.196 1.00 91.50 79 ASP A CA 1
ATOM 628 C C . ASP A 1 79 ? -12.967 6.726 0.333 1.00 91.50 79 ASP A C 1
ATOM 630 O O . ASP A 1 79 ? -13.061 7.663 -0.460 1.00 91.50 79 ASP A O 1
ATOM 634 N N . SER A 1 80 ? -12.026 6.682 1.284 1.00 93.94 80 SER A N 1
ATOM 635 C CA . SER A 1 80 ? -11.051 7.750 1.549 1.00 93.94 80 SER A CA 1
ATOM 636 C C . SER A 1 80 ? -9.723 7.463 0.854 1.00 93.94 80 SER A C 1
ATOM 638 O O . SER A 1 80 ? -9.197 6.362 0.981 1.00 93.94 80 SER A O 1
ATOM 640 N N . GLU A 1 81 ? -9.165 8.439 0.141 1.00 95.94 81 GLU A N 1
ATOM 641 C CA . GLU A 1 81 ? -7.878 8.318 -0.556 1.00 95.94 81 GLU A CA 1
ATOM 642 C C . GLU A 1 81 ? -6.827 9.240 0.069 1.00 95.94 81 GLU A C 1
ATOM 644 O O . GLU A 1 81 ? -7.113 10.396 0.384 1.00 95.94 81 GLU A O 1
ATOM 649 N N . TYR A 1 82 ? -5.622 8.704 0.242 1.00 94.88 82 TYR A N 1
ATOM 650 C CA . TYR A 1 82 ? -4.485 9.331 0.901 1.00 94.88 82 TYR A CA 1
ATOM 651 C C . TYR A 1 82 ? -3.298 9.328 -0.064 1.00 94.88 82 TYR A C 1
ATOM 653 O O . TYR A 1 82 ? -2.905 8.275 -0.566 1.00 94.88 82 TYR A O 1
ATOM 661 N N . GLU A 1 83 ? -2.737 10.500 -0.352 1.00 95.44 83 GLU A N 1
ATOM 662 C CA . GLU A 1 83 ? -1.548 10.624 -1.200 1.00 95.44 83 GLU A CA 1
ATOM 663 C C . GLU A 1 83 ? -0.302 10.198 -0.420 1.00 95.44 83 GLU A C 1
ATOM 665 O O . GLU A 1 83 ? -0.033 10.749 0.642 1.00 95.44 83 GLU A O 1
ATOM 670 N N . ILE A 1 84 ? 0.453 9.235 -0.954 1.00 93.56 84 ILE A N 1
ATOM 671 C CA . ILE A 1 84 ? 1.671 8.696 -0.330 1.00 93.56 84 ILE A CA 1
ATOM 672 C C . ILE A 1 84 ? 2.913 9.295 -0.998 1.00 93.56 84 ILE A C 1
ATOM 674 O O . ILE A 1 84 ? 3.766 9.855 -0.310 1.00 93.56 84 ILE A O 1
ATOM 678 N N . ASN A 1 85 ? 2.964 9.234 -2.335 1.00 92.69 85 ASN A N 1
ATOM 679 C CA . ASN A 1 85 ? 4.068 9.701 -3.180 1.00 92.69 85 ASN A CA 1
ATOM 680 C C . ASN A 1 85 ? 5.443 9.221 -2.688 1.00 92.69 85 ASN A C 1
ATOM 682 O O . ASN A 1 85 ? 6.328 10.037 -2.419 1.00 92.69 85 ASN A O 1
ATOM 686 N N . ASP A 1 86 ? 5.601 7.904 -2.553 1.00 91.25 86 ASP A N 1
ATOM 687 C CA . ASP A 1 86 ? 6.815 7.292 -2.008 1.00 91.25 86 ASP A CA 1
ATOM 688 C C . ASP A 1 86 ? 7.217 6.011 -2.746 1.00 91.25 86 ASP A C 1
ATOM 690 O O . ASP A 1 86 ? 6.381 5.380 -3.394 1.00 91.25 86 ASP A O 1
ATOM 694 N N . TYR A 1 87 ? 8.490 5.632 -2.630 1.00 88.81 87 TYR A N 1
ATOM 695 C CA . TYR A 1 87 ? 9.025 4.379 -3.166 1.00 88.81 87 TYR A CA 1
ATOM 696 C C . TYR A 1 87 ? 9.191 3.364 -2.037 1.00 88.81 87 TYR A C 1
ATOM 698 O O . TYR A 1 87 ? 9.746 3.699 -0.992 1.00 88.81 87 TYR A O 1
ATOM 706 N N . LEU A 1 88 ? 8.691 2.143 -2.234 1.00 81.50 88 LEU A N 1
ATOM 707 C CA . LEU A 1 88 ? 8.617 1.128 -1.171 1.00 81.50 88 LEU A CA 1
ATOM 708 C C . LEU A 1 88 ? 9.413 -0.153 -1.451 1.00 81.50 88 LEU A C 1
ATOM 710 O O . LEU A 1 88 ? 9.422 -1.038 -0.604 1.00 81.50 88 LEU A O 1
ATOM 714 N N . LEU A 1 89 ? 10.113 -0.225 -2.585 1.00 78.00 89 LEU A N 1
ATOM 715 C CA . LEU A 1 89 ? 11.035 -1.296 -2.973 1.00 78.00 89 LEU A CA 1
ATOM 716 C C . LEU A 1 89 ? 12.211 -0.685 -3.733 1.00 78.00 89 LEU A C 1
ATOM 718 O O . LEU A 1 89 ? 11.921 0.197 -4.580 1.00 78.00 89 LEU A O 1
#